Protein AF-A0A973D7B1-F1 (afdb_monomer)

Solvent-accessible surface area (backbone atoms only — not comparable to full-atom values): 7923 Å² total; per-residue (Å²): 134,84,83,62,86,58,56,61,52,47,54,48,10,70,42,19,78,64,36,43,51,48,22,52,55,27,34,47,49,22,40,51,53,47,47,53,38,52,75,70,66,51,75,75,48,78,80,23,50,89,34,43,82,33,27,46,59,14,19,54,29,22,45,52,17,33,55,16,41,64,54,51,54,70,81,89,68,83,47,73,64,57,54,52,27,52,53,27,34,48,48,27,18,53,35,29,42,52,25,34,51,46,32,54,35,36,45,71,70,45,96,67,65,95,56,50,44,58,54,36,40,62,54,25,40,58,40,41,51,51,23,51,52,47,50,46,23,76,75,71,38,81,58,55,68,59,64,54,56,79,76,112

Mean predicted aligned error: 4.73 Å

Foldseek 3Di:
DDDDPLPVLQVLLVCLVVLLVLLLVLLLVLLVQVVVCVVVVHFADQQFHPSLVSLVVSLVSLVSNLSSNVSNDDPVDDDPLSVLLSVLSVVLNVLSVVLNVQRVCSNVVHDDPRCPNSVSSVVNNVSSVVSVVSVCCVVPNPCPVVVVVVVD

Radius of gyration: 17.88 Å; Cα contacts (8 Å, |Δi|>4): 168; chains: 1; bounding box: 49×42×53 Å

Structure (mmCIF, N/CA/C/O backbone):
data_AF-A0A973D7B1-F1
#
_entry.id   AF-A0A973D7B1-F1
#
loop_
_atom_site.group_PDB
_atom_site.id
_atom_site.type_symbol
_atom_site.label_atom_id
_atom_site.label_alt_id
_atom_site.label_comp_id
_atom_site.label_asym_id
_atom_site.label_entity_id
_atom_site.label_seq_id
_atom_site.pdbx_PDB_ins_code
_atom_site.Cartn_x
_atom_site.Cartn_y
_atom_site.Cartn_z
_atom_site.occupancy
_atom_site.B_iso_or_equiv
_atom_site.auth_seq_id
_atom_site.auth_comp_id
_atom_site.auth_asym_id
_atom_site.auth_atom_id
_atom_site.pdbx_PDB_model_num
ATOM 1 N N . MET A 1 1 ? 10.462 24.409 -29.679 1.00 56.06 1 MET A N 1
ATOM 2 C CA . MET A 1 1 ? 10.297 23.376 -28.637 1.00 56.06 1 MET A CA 1
ATOM 3 C C . MET A 1 1 ? 9.170 22.468 -29.085 1.00 56.06 1 MET A C 1
ATOM 5 O O . MET A 1 1 ? 8.029 22.911 -29.095 1.00 56.06 1 MET A O 1
ATOM 9 N N . SER A 1 2 ? 9.486 21.268 -29.566 1.00 73.44 2 SER A N 1
ATOM 10 C CA . SER A 1 2 ? 8.479 20.232 -29.807 1.00 73.44 2 SER A CA 1
ATOM 11 C C . SER A 1 2 ? 8.011 19.712 -28.450 1.00 73.44 2 SER A C 1
ATOM 13 O O . SER A 1 2 ? 8.835 19.303 -27.636 1.00 73.44 2 SER A O 1
ATOM 15 N N . PHE A 1 3 ? 6.710 19.792 -28.178 1.00 78.56 3 PHE A N 1
ATOM 16 C CA . PHE A 1 3 ? 6.121 19.158 -27.003 1.00 78.56 3 PHE A CA 1
ATOM 17 C C . PHE A 1 3 ? 6.135 17.649 -27.249 1.00 78.56 3 PHE A C 1
ATOM 19 O O . PHE A 1 3 ? 5.505 17.185 -28.197 1.00 78.56 3 PHE A O 1
ATOM 26 N N . ASP A 1 4 ? 6.879 16.905 -26.437 1.00 81.56 4 ASP A N 1
ATOM 27 C CA . ASP A 1 4 ? 6.791 15.450 -26.421 1.00 81.56 4 ASP A CA 1
ATOM 28 C C . ASP A 1 4 ? 5.613 15.049 -25.512 1.00 81.56 4 ASP A C 1
ATOM 30 O O . ASP A 1 4 ? 5.676 15.289 -24.300 1.00 81.56 4 ASP A O 1
ATOM 34 N N . PRO A 1 5 ? 4.523 14.478 -26.058 1.00 81.19 5 PRO A N 1
ATOM 35 C CA . PRO A 1 5 ? 3.367 14.072 -25.263 1.00 81.19 5 PRO A CA 1
ATOM 36 C C . PRO A 1 5 ? 3.686 12.955 -24.253 1.00 81.19 5 PRO A C 1
ATOM 38 O O . PRO A 1 5 ? 2.915 12.764 -23.311 1.00 81.19 5 PRO A O 1
ATOM 41 N N . TYR A 1 6 ? 4.815 12.252 -24.397 1.00 84.62 6 TYR A N 1
ATOM 42 C CA . TYR A 1 6 ? 5.223 11.159 -23.509 1.00 84.62 6 TYR A CA 1
ATOM 43 C C . TYR A 1 6 ? 6.112 11.606 -22.342 1.00 84.62 6 TYR A C 1
ATOM 45 O O . TYR A 1 6 ? 6.312 10.841 -21.397 1.00 84.62 6 TYR A O 1
ATOM 53 N N . ALA A 1 7 ? 6.576 12.860 -22.339 1.00 88.12 7 ALA A N 1
ATOM 54 C CA . ALA A 1 7 ? 7.476 13.369 -21.305 1.00 88.12 7 ALA A CA 1
ATOM 55 C C . ALA A 1 7 ? 6.854 13.354 -19.895 1.00 88.12 7 ALA A C 1
ATOM 57 O O . ALA A 1 7 ? 7.539 13.070 -18.913 1.00 88.12 7 ALA A O 1
ATOM 58 N N . ILE A 1 8 ? 5.553 13.650 -19.776 1.00 89.88 8 ILE A N 1
ATOM 59 C CA . ILE A 1 8 ? 4.860 13.661 -18.477 1.00 89.88 8 ILE A CA 1
ATOM 60 C C . ILE A 1 8 ? 4.649 12.228 -17.945 1.00 89.88 8 ILE A C 1
ATOM 62 O O . ILE A 1 8 ? 5.022 11.980 -16.797 1.00 89.88 8 ILE A O 1
ATOM 66 N N . PRO A 1 9 ? 4.096 11.275 -18.725 1.00 90.50 9 PRO A N 1
ATOM 67 C CA . PRO A 1 9 ? 4.007 9.874 -18.309 1.00 90.50 9 PRO A CA 1
ATOM 68 C C . PRO A 1 9 ? 5.346 9.252 -17.897 1.00 90.50 9 PRO A C 1
ATOM 70 O O . PRO A 1 9 ? 5.402 8.619 -16.844 1.00 90.50 9 PRO A O 1
ATOM 73 N N . ASP A 1 10 ? 6.418 9.475 -18.669 1.00 91.06 10 ASP A N 1
ATOM 74 C CA . ASP A 1 10 ? 7.762 8.969 -18.346 1.00 91.06 10 ASP A CA 1
ATOM 75 C C . ASP A 1 10 ? 8.267 9.539 -17.015 1.00 91.06 10 ASP A C 1
ATOM 77 O O . ASP A 1 10 ? 8.709 8.797 -16.134 1.00 91.06 10 ASP A O 1
ATOM 81 N N . LEU A 1 11 ? 8.116 10.853 -16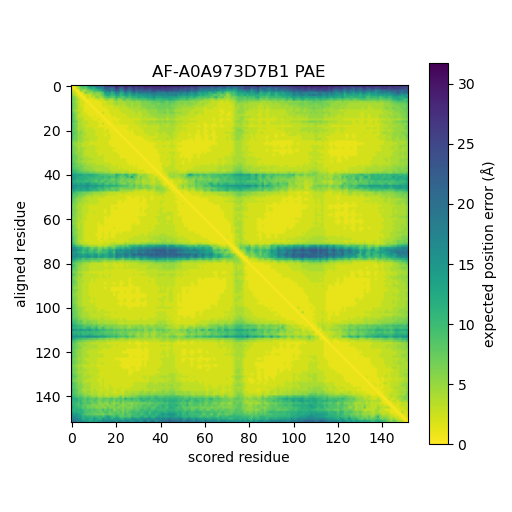.812 1.00 91.75 11 LEU A N 1
ATOM 82 C CA . LEU A 1 11 ? 8.482 11.498 -15.554 1.00 91.75 11 LEU A CA 1
ATOM 83 C C . LEU A 1 11 ? 7.736 10.878 -14.364 1.00 91.75 11 LEU A C 1
ATOM 85 O O . LEU A 1 11 ? 8.363 10.562 -13.354 1.00 91.75 11 LEU A O 1
ATOM 89 N N . ILE A 1 12 ? 6.419 10.672 -14.478 1.00 93.00 12 ILE A N 1
ATOM 90 C CA . ILE A 1 12 ? 5.606 10.041 -13.425 1.00 93.00 12 ILE A CA 1
ATOM 91 C C . ILE A 1 12 ? 6.057 8.597 -13.180 1.00 93.00 12 ILE A C 1
ATOM 93 O O . ILE A 1 12 ? 6.171 8.184 -12.024 1.00 93.00 12 ILE A O 1
ATOM 97 N N . GLY A 1 13 ? 6.348 7.841 -14.241 1.00 93.06 13 GLY A N 1
ATOM 98 C CA . GLY A 1 13 ? 6.866 6.478 -14.137 1.00 93.06 13 GLY A CA 1
ATOM 99 C C . GLY A 1 13 ? 8.167 6.417 -13.336 1.00 93.06 13 GLY A C 1
ATOM 100 O O . GLY A 1 13 ? 8.300 5.618 -12.40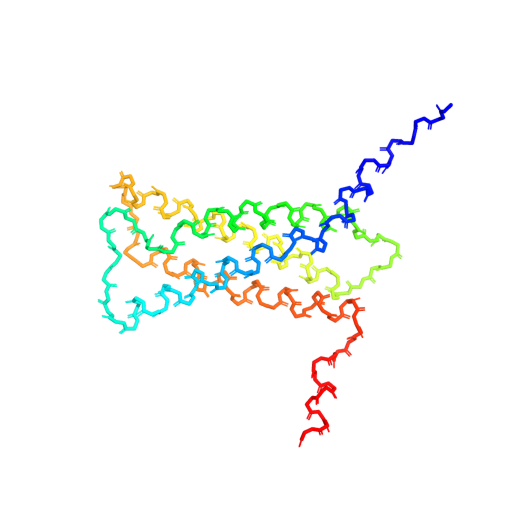9 1.00 93.06 13 GLY A O 1
ATOM 101 N N . ARG A 1 14 ? 9.101 7.339 -13.592 1.00 94.25 14 ARG A N 1
ATOM 102 C CA . ARG A 1 14 ? 10.386 7.425 -12.870 1.00 94.25 14 ARG A CA 1
ATOM 103 C C . ARG A 1 14 ? 10.251 7.715 -11.374 1.00 94.25 14 ARG A C 1
ATOM 105 O O . ARG A 1 14 ? 11.186 7.430 -10.628 1.00 94.25 14 ARG A O 1
ATOM 112 N N . PHE A 1 15 ? 9.112 8.232 -10.910 1.00 95.12 15 PHE A N 1
ATOM 113 C CA . PHE A 1 15 ? 8.830 8.387 -9.478 1.00 95.12 15 PHE A CA 1
ATOM 114 C C . PHE A 1 15 ? 8.397 7.088 -8.791 1.00 95.12 15 PHE A C 1
ATOM 116 O O . PHE A 1 15 ? 8.322 7.067 -7.562 1.00 95.12 15 PHE A O 1
ATOM 123 N N . HIS A 1 16 ? 8.148 6.001 -9.527 1.00 95.88 16 HIS A N 1
ATOM 124 C CA . HIS A 1 16 ? 7.717 4.730 -8.945 1.00 95.88 16 HIS A CA 1
ATOM 125 C C . HIS A 1 16 ? 8.609 4.250 -7.782 1.00 95.88 16 HIS A C 1
ATOM 127 O O . HIS A 1 16 ? 8.059 3.979 -6.710 1.00 95.88 16 HIS A O 1
ATOM 133 N N . PRO A 1 17 ? 9.960 4.243 -7.891 1.00 94.25 17 PRO A N 1
ATOM 134 C CA . PRO A 1 17 ? 10.826 3.872 -6.777 1.00 94.25 17 PRO A CA 1
ATOM 135 C C . PRO A 1 17 ? 10.644 4.761 -5.553 1.00 94.25 17 PRO A C 1
ATOM 137 O O . PRO A 1 17 ? 10.751 4.277 -4.442 1.00 94.25 17 PRO A O 1
ATOM 140 N N . PHE A 1 18 ? 10.342 6.047 -5.711 1.00 96.19 18 PHE A N 1
ATOM 141 C CA . PHE A 1 18 ? 10.061 6.918 -4.571 1.00 96.19 18 PHE A CA 1
ATOM 142 C C . PHE A 1 18 ? 8.698 6.590 -3.941 1.00 96.19 18 PHE A C 1
ATOM 144 O O . PHE A 1 18 ? 8.594 6.405 -2.728 1.00 96.19 18 PHE A O 1
ATOM 151 N N . LEU A 1 19 ? 7.662 6.460 -4.772 1.00 96.94 19 LEU A N 1
ATOM 152 C CA . LEU A 1 19 ? 6.284 6.251 -4.328 1.00 96.94 19 LEU A CA 1
ATOM 153 C C . LEU A 1 19 ? 6.077 4.899 -3.639 1.00 96.94 19 LEU A C 1
ATOM 155 O O . LEU A 1 19 ? 5.285 4.831 -2.701 1.00 96.94 19 LEU A O 1
ATOM 159 N N . LEU A 1 20 ? 6.796 3.848 -4.052 1.00 95.88 20 LEU A N 1
ATOM 160 C CA . LEU A 1 20 ? 6.647 2.500 -3.491 1.00 95.88 20 LEU A CA 1
ATOM 161 C C . LEU A 1 20 ? 7.151 2.355 -2.046 1.00 95.88 20 LEU A C 1
ATOM 163 O O . LEU A 1 20 ? 6.705 1.449 -1.347 1.00 95.88 20 LEU A O 1
ATOM 167 N N . HIS A 1 21 ? 8.019 3.245 -1.548 1.00 96.00 21 HIS A N 1
ATOM 168 C CA . HIS A 1 21 ? 8.525 3.137 -0.168 1.00 96.00 21 HIS A CA 1
ATOM 169 C C . HIS A 1 21 ? 7.435 3.417 0.870 1.00 96.00 21 HIS A C 1
ATOM 171 O O . HIS A 1 21 ? 7.397 2.784 1.927 1.00 96.00 21 HIS A O 1
ATOM 177 N N . PHE A 1 22 ? 6.527 4.342 0.562 1.00 96.75 22 PHE A N 1
ATOM 178 C CA . PHE A 1 22 ? 5.432 4.723 1.449 1.00 96.75 22 PHE A CA 1
ATOM 179 C C . PHE A 1 22 ? 4.457 3.575 1.748 1.00 96.75 22 PHE A C 1
ATOM 181 O O . PHE A 1 22 ? 4.263 3.292 2.931 1.00 96.75 22 PHE A O 1
ATOM 188 N N . PRO A 1 23 ? 3.851 2.877 0.762 1.00 96.81 23 PRO A N 1
ATOM 189 C CA . PRO A 1 23 ? 2.945 1.775 1.050 1.00 96.81 23 PRO A CA 1
ATOM 190 C C . PRO A 1 23 ? 3.676 0.631 1.749 1.00 96.81 23 PRO A C 1
ATOM 192 O O . PRO A 1 23 ? 3.104 0.045 2.663 1.00 96.81 23 PRO A O 1
ATOM 195 N N . ILE A 1 24 ? 4.941 0.364 1.394 1.00 96.38 24 ILE A N 1
ATOM 196 C CA . ILE A 1 24 ? 5.741 -0.671 2.056 1.00 96.38 24 ILE A CA 1
ATOM 197 C C . ILE A 1 24 ? 5.893 -0.353 3.544 1.00 96.38 24 ILE A C 1
ATOM 199 O O . ILE A 1 24 ? 5.466 -1.138 4.386 1.00 96.38 24 ILE A O 1
ATOM 203 N N . GLY A 1 25 ? 6.441 0.817 3.881 1.00 97.56 25 GLY A N 1
ATOM 204 C CA . GLY A 1 25 ? 6.666 1.196 5.275 1.00 97.56 25 GLY A CA 1
ATOM 205 C C . GLY A 1 25 ? 5.369 1.308 6.079 1.00 97.56 25 GLY A C 1
ATOM 206 O O . GLY A 1 25 ? 5.264 0.748 7.169 1.00 97.56 25 GLY A O 1
ATOM 207 N N . LEU A 1 26 ? 4.360 1.996 5.536 1.00 98.44 26 LEU A N 1
ATOM 208 C CA . LEU A 1 26 ? 3.119 2.286 6.257 1.00 98.44 26 LEU A CA 1
ATOM 209 C C . LEU A 1 26 ? 2.259 1.041 6.483 1.00 98.44 26 LEU A C 1
ATOM 211 O O . LEU A 1 26 ? 1.757 0.858 7.590 1.00 98.44 26 LEU A O 1
ATOM 215 N N . LEU A 1 27 ? 2.083 0.185 5.470 1.00 98.56 27 LEU A N 1
ATOM 216 C CA . LEU A 1 27 ? 1.220 -0.994 5.598 1.00 98.56 27 LEU A CA 1
ATOM 217 C C . LEU A 1 27 ? 1.898 -2.113 6.399 1.00 98.56 27 LEU A C 1
ATOM 219 O O . LEU A 1 27 ? 1.217 -2.776 7.182 1.00 98.56 27 LEU A O 1
ATOM 223 N N . LEU A 1 28 ? 3.225 -2.287 6.284 1.00 98.31 28 LEU A N 1
ATOM 224 C CA . LEU A 1 28 ? 3.963 -3.200 7.169 1.00 98.31 28 LEU A CA 1
ATOM 225 C C . LEU A 1 28 ? 3.870 -2.747 8.624 1.00 98.31 28 LEU A C 1
ATOM 227 O O . LEU A 1 28 ? 3.547 -3.550 9.500 1.00 98.31 28 LEU A O 1
ATOM 231 N N . TRP A 1 29 ? 4.098 -1.459 8.885 1.00 98.38 29 TRP A N 1
ATOM 232 C CA . TRP A 1 29 ? 4.027 -0.931 10.243 1.00 98.38 29 TRP A CA 1
ATOM 233 C C . TRP A 1 29 ? 2.605 -0.994 10.815 1.00 98.38 29 TRP A C 1
ATOM 235 O O . TRP A 1 29 ? 2.422 -1.414 11.957 1.00 98.38 29 TRP A O 1
ATOM 245 N N . ALA A 1 30 ? 1.587 -0.696 10.001 1.00 98.19 30 ALA A N 1
ATOM 246 C CA . ALA A 1 30 ? 0.187 -0.909 10.358 1.00 98.19 30 ALA A CA 1
ATOM 247 C C . ALA A 1 30 ? -0.084 -2.369 10.757 1.00 98.19 30 ALA A C 1
ATOM 249 O O . ALA A 1 30 ? -0.726 -2.618 11.779 1.00 98.19 30 ALA A O 1
ATOM 250 N N . GLY A 1 31 ? 0.434 -3.326 9.980 1.00 97.88 31 GLY A N 1
ATOM 251 C CA . GLY A 1 31 ? 0.332 -4.753 10.274 1.00 97.88 31 GLY A CA 1
ATOM 252 C C . GLY A 1 31 ? 0.983 -5.139 11.602 1.00 97.88 31 GLY A C 1
ATOM 253 O O . GLY A 1 31 ? 0.376 -5.874 12.377 1.00 97.88 31 GLY A O 1
ATOM 254 N N . ILE A 1 32 ? 2.171 -4.607 11.906 1.00 98.12 32 ILE A N 1
ATOM 255 C CA . ILE A 1 32 ? 2.869 -4.851 13.181 1.00 98.12 32 ILE A CA 1
ATOM 256 C C . ILE A 1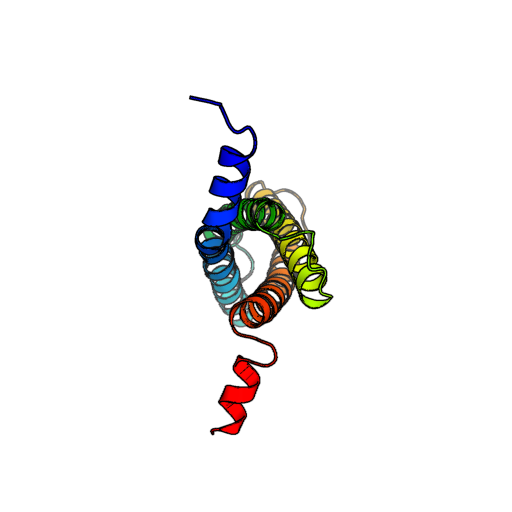 32 ? 2.065 -4.299 14.361 1.00 98.12 32 ILE A C 1
ATOM 258 O O . ILE A 1 32 ? 1.840 -5.016 15.336 1.00 98.12 32 ILE A O 1
ATOM 262 N N . VAL A 1 33 ? 1.597 -3.050 14.273 1.00 96.94 33 VAL A N 1
ATOM 263 C CA . VAL A 1 33 ? 0.770 -2.425 15.320 1.00 96.94 33 VAL A CA 1
ATOM 264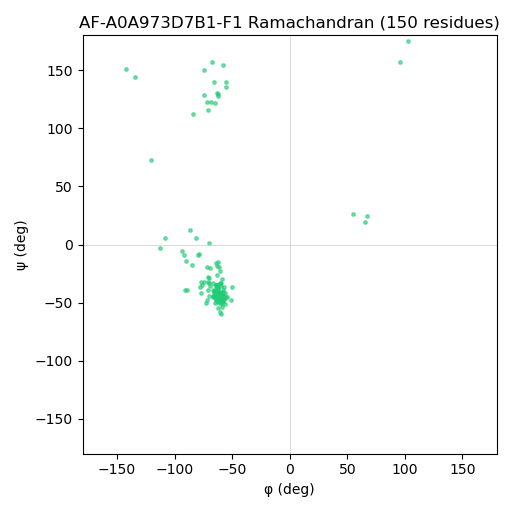 C C . VAL A 1 33 ? -0.483 -3.260 15.579 1.00 96.94 33 VAL A C 1
ATOM 266 O O . VAL A 1 33 ? -0.795 -3.581 16.725 1.00 96.94 33 VAL A O 1
ATOM 269 N N . GLU A 1 34 ? -1.177 -3.673 14.520 1.00 95.50 34 GLU A N 1
ATOM 270 C CA . GLU A 1 34 ? -2.403 -4.456 14.655 1.00 95.50 34 GLU A CA 1
ATOM 271 C C . GLU A 1 34 ? -2.141 -5.883 15.165 1.00 95.50 34 GLU A C 1
ATOM 273 O O . GLU A 1 34 ? -2.951 -6.432 15.915 1.00 95.50 34 GLU A O 1
ATOM 278 N N . LEU A 1 35 ? -0.997 -6.479 14.812 1.00 96.25 35 LEU A N 1
ATOM 279 C CA . LEU A 1 35 ? -0.555 -7.769 15.340 1.00 96.25 35 LEU A CA 1
ATOM 280 C C . LEU A 1 35 ? -0.295 -7.694 16.848 1.00 96.25 35 LEU A C 1
ATOM 282 O O . LEU A 1 35 ? -0.745 -8.573 17.583 1.00 96.25 35 LEU A O 1
ATOM 286 N N . ILE A 1 36 ? 0.368 -6.636 17.323 1.00 96.31 36 ILE A N 1
ATOM 287 C CA . ILE A 1 36 ? 0.592 -6.405 18.758 1.00 96.31 36 ILE A CA 1
ATOM 288 C C . ILE A 1 36 ? -0.751 -6.304 19.491 1.00 96.31 36 ILE A C 1
ATOM 290 O O . ILE A 1 36 ? -0.957 -6.985 20.497 1.00 96.31 36 ILE A O 1
ATOM 294 N N . GLU A 1 37 ? -1.695 -5.519 18.970 1.00 93.31 37 GLU A N 1
ATOM 295 C CA . GLU A 1 37 ? -3.030 -5.382 19.565 1.00 93.31 37 GLU A CA 1
ATOM 296 C C . GLU A 1 37 ? -3.815 -6.708 19.553 1.00 93.31 37 GLU A C 1
ATOM 298 O O . GLU A 1 37 ? -4.493 -7.048 20.530 1.00 93.31 37 GLU A O 1
ATOM 303 N N . ALA A 1 38 ? -3.673 -7.514 18.496 1.00 91.44 38 ALA A N 1
ATOM 304 C CA . ALA A 1 38 ? -4.268 -8.846 18.417 1.00 91.44 38 ALA A CA 1
ATOM 305 C C . ALA A 1 38 ? -3.673 -9.824 19.449 1.00 91.44 38 ALA A C 1
ATOM 307 O O . ALA A 1 38 ? -4.432 -10.519 20.130 1.00 91.44 38 ALA A O 1
ATOM 308 N N . ILE A 1 39 ? -2.345 -9.842 19.620 1.00 94.62 39 ILE A N 1
ATOM 309 C CA . ILE A 1 39 ? -1.648 -10.675 20.620 1.00 94.62 39 ILE A CA 1
ATOM 310 C C . ILE A 1 39 ? -2.056 -10.272 22.040 1.00 94.62 39 ILE A C 1
ATOM 312 O O . ILE A 1 39 ? -2.334 -11.132 22.878 1.00 94.62 39 ILE A O 1
ATOM 316 N N . ARG A 1 40 ? -2.182 -8.965 22.299 1.00 93.44 40 ARG A N 1
ATOM 317 C CA . ARG A 1 40 ? -2.664 -8.423 23.582 1.00 93.44 40 ARG A CA 1
ATOM 318 C C . ARG A 1 40 ? -4.159 -8.665 23.821 1.00 93.44 40 ARG A C 1
ATOM 320 O O . ARG A 1 40 ? -4.677 -8.242 24.852 1.00 93.44 40 ARG A O 1
ATOM 327 N N . ARG A 1 41 ? -4.850 -9.336 22.888 1.00 87.88 41 ARG A N 1
ATOM 328 C CA . ARG A 1 41 ? -6.298 -9.604 22.900 1.00 87.88 41 ARG A CA 1
ATOM 329 C C . ARG A 1 41 ? -7.137 -8.333 23.048 1.00 87.88 41 ARG A C 1
ATOM 331 O O . ARG A 1 41 ? -8.272 -8.394 23.520 1.00 87.88 41 ARG A O 1
ATOM 338 N N . GLN A 1 42 ? -6.596 -7.196 22.616 1.00 84.38 42 GLN A N 1
ATOM 339 C CA . GLN A 1 42 ? -7.318 -5.934 22.634 1.00 84.38 42 GLN A CA 1
ATOM 340 C C . GLN A 1 42 ? -8.352 -5.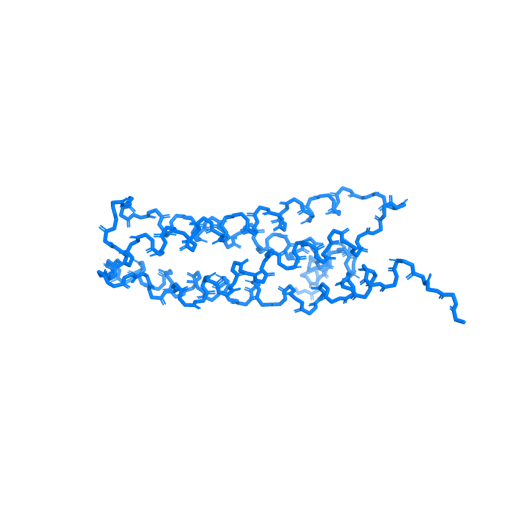948 21.502 1.00 84.38 42 GLN A C 1
ATOM 342 O O . GLN A 1 42 ? -8.017 -6.298 20.359 1.00 84.38 42 GLN A O 1
ATOM 347 N N . PRO A 1 43 ? -9.630 -5.641 21.784 1.00 83.56 43 PRO A N 1
ATOM 348 C CA . PRO A 1 43 ? -10.609 -5.430 20.731 1.00 83.56 43 PRO A CA 1
ATOM 349 C C . PRO A 1 43 ? -10.270 -4.151 19.958 1.00 83.56 43 PRO A C 1
ATOM 351 O O . PRO A 1 43 ? -9.619 -3.252 20.483 1.00 83.56 43 PRO A O 1
ATOM 354 N N . ILE A 1 44 ? -10.745 -4.050 18.716 1.00 84.44 44 ILE A N 1
ATOM 355 C CA . ILE A 1 44 ? -10.663 -2.788 17.978 1.00 84.44 44 ILE A CA 1
ATOM 356 C C . ILE A 1 44 ? -11.482 -1.728 18.740 1.00 84.44 44 ILE A C 1
ATOM 358 O O . ILE A 1 44 ? -12.648 -1.997 19.054 1.00 84.44 44 ILE A O 1
ATOM 362 N N . PRO A 1 45 ? -10.904 -0.552 19.046 1.00 82.19 45 PRO A N 1
ATOM 363 C CA . PRO A 1 45 ? -11.612 0.529 19.723 1.00 82.19 45 PRO A CA 1
ATOM 364 C C . PRO A 1 45 ? -12.868 1.002 18.978 1.00 82.19 45 PRO A C 1
ATOM 366 O O . PRO A 1 45 ? -12.960 0.922 17.752 1.00 82.19 45 PRO A O 1
ATOM 369 N N . ALA A 1 46 ? -13.830 1.569 19.713 1.00 78.94 46 ALA A N 1
ATOM 370 C CA . ALA A 1 46 ? -15.069 2.101 19.130 1.00 78.94 46 ALA A CA 1
ATOM 371 C C . ALA A 1 46 ? -14.825 3.277 18.164 1.00 78.94 46 ALA A C 1
ATOM 373 O O . ALA A 1 46 ? -15.603 3.493 17.240 1.00 78.94 46 ALA A O 1
ATOM 374 N N . ASN A 1 47 ? -13.726 4.012 18.350 1.00 83.62 47 ASN A N 1
ATOM 375 C CA . ASN A 1 47 ? -13.273 5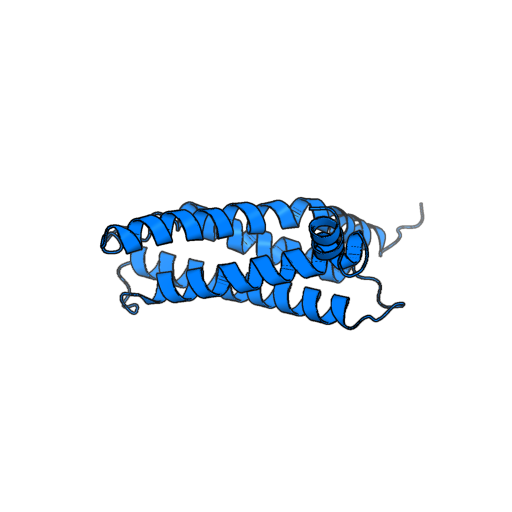.078 17.457 1.00 83.62 47 ASN A CA 1
ATOM 376 C C . ASN A 1 47 ? -12.398 4.571 16.292 1.00 83.62 47 ASN A C 1
ATOM 378 O O . ASN A 1 47 ? -11.792 5.389 15.606 1.00 83.62 47 ASN A O 1
ATOM 382 N N . GLY A 1 48 ? -12.351 3.256 16.052 1.00 88.12 48 GLY A N 1
ATOM 383 C CA . GLY A 1 48 ? -11.672 2.621 14.923 1.00 88.12 48 GLY A CA 1
ATOM 384 C C . GLY A 1 48 ? -10.321 1.971 15.262 1.00 88.12 48 GLY A C 1
ATOM 385 O O . GLY A 1 48 ? -9.838 2.062 16.390 1.00 88.12 48 GLY A O 1
ATOM 386 N N . PRO A 1 49 ? -9.701 1.279 14.288 1.00 92.94 49 PRO A N 1
ATOM 387 C CA . PRO A 1 49 ? -8.410 0.615 14.470 1.00 92.94 49 PRO A CA 1
ATOM 388 C C . PRO A 1 49 ? -7.266 1.601 14.716 1.00 92.94 49 PRO A C 1
ATOM 390 O O . PRO A 1 49 ? -7.150 2.613 14.026 1.00 92.94 49 PRO A O 1
ATOM 393 N N . VAL A 1 50 ? -6.361 1.256 15.635 1.00 94.12 50 VAL A N 1
ATOM 394 C CA . VAL A 1 50 ? -5.181 2.074 15.981 1.00 94.12 50 VAL A CA 1
ATOM 395 C C . VAL A 1 50 ? -4.259 2.279 14.775 1.00 94.12 50 VAL A C 1
ATOM 397 O O . VAL A 1 50 ? -3.656 3.336 14.616 1.00 94.12 50 VAL A O 1
ATOM 400 N N . SER A 1 51 ? -4.182 1.281 13.895 1.00 96.94 51 SER A N 1
ATOM 401 C CA . SER A 1 51 ? -3.359 1.290 12.683 1.00 96.94 51 SER A CA 1
ATOM 402 C C . SER A 1 51 ? -3.975 2.073 11.508 1.00 96.94 51 SER A C 1
ATOM 404 O O . SER A 1 51 ? -3.296 2.324 10.510 1.00 96.94 51 SER A O 1
ATOM 406 N N . LEU A 1 52 ? -5.237 2.516 11.608 1.00 97.19 52 LEU A N 1
ATOM 407 C CA . LEU A 1 52 ? -5.956 3.176 10.510 1.00 97.19 52 LEU A CA 1
ATOM 408 C C . LEU A 1 52 ? -5.267 4.451 9.969 1.00 97.19 52 LEU A C 1
ATOM 410 O O . LEU A 1 52 ? -5.234 4.613 8.744 1.00 97.19 52 LEU A O 1
ATOM 414 N N . PRO A 1 53 ? -4.665 5.331 10.801 1.00 97.75 53 PRO A N 1
ATOM 415 C CA . PRO A 1 53 ? -3.931 6.504 10.315 1.00 97.75 53 PRO A CA 1
ATOM 416 C C . PRO A 1 53 ? -2.725 6.174 9.424 1.00 97.75 53 PRO A C 1
ATOM 418 O O . PRO A 1 53 ? -2.272 7.041 8.685 1.00 97.75 53 PRO A O 1
ATOM 421 N N . MET A 1 54 ? -2.211 4.940 9.471 1.00 98.44 54 MET A N 1
ATOM 422 C CA . MET A 1 54 ? -1.142 4.454 8.590 1.00 98.44 54 MET A CA 1
ATOM 423 C C . MET A 1 54 ? -1.719 3.804 7.329 1.00 98.44 54 MET A C 1
ATOM 425 O O . MET A 1 54 ? -1.207 4.014 6.230 1.00 98.44 54 MET A O 1
ATOM 429 N N . VAL A 1 55 ? -2.819 3.056 7.469 1.00 98.50 55 VAL A N 1
ATOM 430 C CA . VAL A 1 55 ? -3.464 2.354 6.349 1.00 98.50 55 VAL A CA 1
ATOM 431 C C . VAL A 1 55 ? -4.019 3.321 5.306 1.00 98.50 55 VAL A C 1
ATOM 433 O O . VAL A 1 55 ? -3.869 3.059 4.118 1.00 98.50 55 VAL A O 1
ATOM 436 N N . ILE A 1 56 ? -4.617 4.448 5.710 1.00 98.50 56 ILE A N 1
ATOM 437 C CA . ILE A 1 56 ? -5.180 5.431 4.765 1.00 98.50 56 ILE A CA 1
ATOM 438 C C . ILE A 1 56 ? -4.107 5.994 3.812 1.00 98.50 56 ILE A C 1
ATOM 440 O O . ILE A 1 56 ? -4.245 5.808 2.601 1.00 98.50 56 ILE A O 1
ATOM 444 N N . PRO A 1 57 ? -3.028 6.647 4.293 1.00 98.50 57 PRO A N 1
ATOM 445 C CA . PRO A 1 57 ? -1.967 7.108 3.405 1.00 98.50 57 PRO A CA 1
ATOM 446 C C . PRO A 1 57 ? -1.261 5.938 2.706 1.00 98.50 57 PRO A C 1
ATOM 448 O O . PRO A 1 57 ? -0.934 6.062 1.529 1.00 98.50 57 PRO A O 1
ATOM 451 N N . GLY A 1 58 ? -1.100 4.785 3.367 1.00 98.50 58 GLY A N 1
ATOM 452 C CA . GLY A 1 58 ? -0.545 3.580 2.746 1.00 98.50 58 GLY A CA 1
ATOM 453 C C . GLY A 1 58 ? -1.333 3.132 1.510 1.00 98.50 58 GLY A C 1
ATOM 454 O O . GLY A 1 58 ? -0.738 2.871 0.469 1.00 98.50 58 GLY A O 1
ATOM 455 N N . ALA A 1 59 ? -2.666 3.125 1.579 1.00 98.69 59 ALA A N 1
ATOM 456 C CA . ALA A 1 59 ? -3.537 2.809 0.448 1.00 98.69 59 ALA A CA 1
ATOM 457 C C . ALA A 1 59 ? -3.432 3.855 -0.673 1.00 98.69 59 ALA A C 1
ATOM 459 O O . ALA A 1 59 ? -3.315 3.489 -1.843 1.00 98.69 59 ALA A O 1
ATOM 460 N N . CYS A 1 60 ? -3.411 5.149 -0.331 1.00 98.50 60 CYS A N 1
ATOM 461 C CA . CYS A 1 60 ? -3.236 6.220 -1.315 1.00 98.50 60 CYS A CA 1
ATOM 462 C C . CYS A 1 60 ? -1.920 6.065 -2.088 1.00 98.50 60 CYS A C 1
ATOM 464 O O . CYS A 1 60 ? -1.921 6.072 -3.319 1.00 98.50 60 CYS A O 1
ATOM 466 N N . PHE A 1 61 ? -0.801 5.872 -1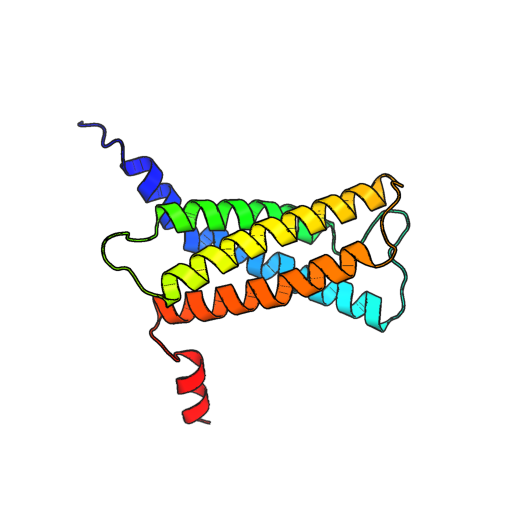.385 1.00 98.44 61 PHE A N 1
ATOM 467 C CA . PHE A 1 61 ? 0.485 5.688 -2.048 1.00 98.44 61 PHE A CA 1
ATOM 468 C C . PHE A 1 61 ? 0.604 4.334 -2.757 1.00 98.44 61 PHE A C 1
ATOM 470 O O . PHE A 1 61 ? 1.297 4.269 -3.764 1.00 98.44 61 PHE A O 1
ATOM 477 N N . ALA A 1 62 ? -0.092 3.279 -2.318 1.00 98.44 62 ALA A N 1
ATOM 478 C CA . ALA A 1 62 ? -0.145 2.014 -3.056 1.00 98.44 62 ALA A CA 1
ATOM 479 C C . ALA A 1 62 ? -0.791 2.196 -4.439 1.00 98.44 62 ALA A C 1
ATOM 481 O O . ALA A 1 62 ? -0.283 1.668 -5.426 1.00 98.44 62 ALA A O 1
ATOM 482 N N . ILE A 1 63 ? -1.858 2.998 -4.532 1.00 98.50 63 ILE A N 1
ATOM 483 C CA . ILE A 1 63 ? -2.483 3.354 -5.816 1.00 98.50 63 ILE A CA 1
ATOM 484 C C . ILE A 1 63 ? -1.504 4.158 -6.681 1.00 98.50 63 ILE A C 1
ATOM 486 O O . ILE A 1 63 ? -1.319 3.841 -7.853 1.00 98.50 63 ILE A O 1
ATOM 490 N N . LEU A 1 64 ? -0.839 5.170 -6.110 1.00 98.12 64 LEU A N 1
ATOM 491 C CA . LEU A 1 64 ? 0.149 5.977 -6.839 1.00 98.12 64 LEU A CA 1
ATOM 492 C C . LEU A 1 64 ? 1.344 5.137 -7.321 1.00 98.12 64 LEU A C 1
ATOM 494 O O . LEU A 1 64 ? 1.799 5.301 -8.455 1.00 98.12 64 LEU A O 1
ATOM 498 N N . ALA A 1 65 ? 1.834 4.221 -6.487 1.00 97.81 65 ALA A N 1
ATOM 499 C CA . ALA A 1 65 ? 2.910 3.299 -6.820 1.00 97.81 65 ALA A CA 1
ATOM 500 C C . ALA A 1 65 ? 2.483 2.331 -7.930 1.00 97.81 65 ALA A C 1
ATOM 502 O O . ALA A 1 65 ? 3.215 2.183 -8.902 1.00 97.81 65 ALA A O 1
ATOM 503 N N . ALA A 1 66 ? 1.288 1.738 -7.851 1.00 97.19 66 ALA A N 1
ATOM 504 C CA . ALA A 1 66 ? 0.776 0.873 -8.912 1.00 97.19 66 ALA A CA 1
ATOM 505 C C . ALA A 1 66 ? 0.675 1.637 -10.243 1.00 97.19 66 ALA A C 1
ATOM 507 O O . ALA A 1 66 ? 1.247 1.204 -11.239 1.00 97.19 66 ALA A O 1
ATOM 508 N N . THR A 1 67 ? 0.037 2.811 -10.251 1.00 96.56 67 THR A N 1
ATOM 509 C CA . THR A 1 67 ? -0.122 3.632 -11.463 1.00 96.56 67 THR A CA 1
ATOM 510 C C . THR A 1 67 ? 1.223 4.039 -12.066 1.00 96.56 67 THR A C 1
ATOM 512 O O . THR A 1 67 ? 1.442 3.838 -13.257 1.00 96.56 67 THR A O 1
ATOM 515 N N . SER A 1 68 ? 2.149 4.568 -11.259 1.00 96.50 68 SER A N 1
ATOM 516 C CA . SER A 1 68 ? 3.495 4.920 -11.742 1.00 96.50 68 SER A CA 1
ATOM 517 C C . SER A 1 68 ? 4.283 3.697 -12.221 1.00 96.50 68 SER A C 1
ATOM 519 O O . SER A 1 68 ? 4.995 3.792 -13.213 1.00 96.50 68 SER A O 1
ATOM 521 N N . GLY A 1 69 ? 4.112 2.531 -11.593 1.00 94.69 69 GLY A N 1
ATOM 522 C CA . GLY A 1 69 ? 4.760 1.287 -12.014 1.00 94.69 69 GLY A CA 1
ATOM 523 C C . GLY A 1 69 ? 4.292 0.820 -13.391 1.00 94.69 69 GLY A C 1
ATOM 524 O O . GLY A 1 69 ? 5.111 0.424 -14.215 1.00 94.69 69 GLY A O 1
ATOM 525 N N . TRP A 1 70 ? 2.994 0.939 -13.684 1.00 93.38 70 TRP A N 1
ATOM 526 C CA . TRP A 1 70 ? 2.453 0.651 -15.018 1.00 93.38 70 TRP A CA 1
ATOM 527 C C . TRP A 1 70 ? 2.979 1.606 -16.095 1.00 93.38 70 TRP A C 1
ATOM 529 O O . TRP A 1 70 ? 3.189 1.169 -17.222 1.00 93.38 70 TRP A O 1
ATOM 539 N N . LEU A 1 71 ? 3.214 2.878 -15.752 1.00 92.81 71 LEU A N 1
ATOM 540 C CA . LEU A 1 71 ? 3.800 3.867 -16.665 1.00 92.81 71 LEU A CA 1
ATOM 541 C C . LEU A 1 71 ? 5.306 3.660 -16.882 1.00 92.81 71 LEU A C 1
ATOM 543 O O . LEU A 1 71 ? 5.804 3.957 -17.961 1.00 92.81 71 LEU A O 1
ATOM 547 N N . LEU A 1 72 ? 6.023 3.171 -15.865 1.00 90.62 72 LEU A N 1
ATOM 548 C CA . LEU A 1 72 ? 7.460 2.895 -15.939 1.00 90.62 72 LEU A CA 1
ATOM 549 C C . LEU A 1 72 ? 7.777 1.605 -16.701 1.00 90.62 72 LEU A C 1
ATOM 551 O O . LEU A 1 72 ? 8.856 1.475 -17.273 1.00 90.62 72 LEU A O 1
ATOM 555 N N . ALA A 1 73 ? 6.889 0.618 -16.619 1.00 84.88 73 ALA A N 1
ATOM 556 C CA . ALA A 1 73 ? 7.197 -0.727 -17.060 1.00 84.88 73 ALA A CA 1
ATOM 557 C C . ALA A 1 73 ? 7.363 -0.803 -18.584 1.00 84.88 73 ALA A C 1
ATOM 559 O O . ALA A 1 73 ? 6.434 -0.509 -19.336 1.00 84.88 73 ALA A O 1
ATOM 560 N N . ASP A 1 74 ? 8.534 -1.271 -19.010 1.00 75.19 74 ASP A N 1
ATOM 561 C CA . ASP A 1 74 ? 8.846 -1.528 -20.410 1.00 75.19 74 ASP A CA 1
ATOM 562 C C . ASP A 1 74 ? 7.911 -2.614 -20.971 1.00 75.19 74 ASP A C 1
ATOM 564 O O . ASP A 1 74 ? 7.707 -3.667 -20.356 1.00 75.19 74 ASP A O 1
ATOM 568 N N . GLN A 1 75 ? 7.287 -2.331 -22.114 1.00 67.81 75 GLN A N 1
ATOM 569 C CA . GLN A 1 75 ? 6.399 -3.278 -22.792 1.00 67.81 75 GLN A CA 1
ATOM 570 C C . GLN A 1 75 ? 7.145 -4.165 -23.791 1.00 67.81 75 GLN A C 1
ATOM 572 O O . GLN A 1 75 ? 6.596 -5.181 -24.214 1.00 67.81 75 GLN A O 1
ATOM 577 N N . GLU A 1 76 ? 8.384 -3.818 -24.146 1.00 64.06 76 GLU A N 1
ATOM 578 C CA . GLU A 1 76 ? 9.153 -4.526 -25.173 1.00 64.06 76 GLU A CA 1
ATOM 579 C C . GLU A 1 76 ? 9.890 -5.758 -24.626 1.00 64.06 76 GLU A C 1
ATOM 581 O O . GLU A 1 76 ? 10.225 -6.663 -25.391 1.00 64.06 76 GLU A O 1
ATOM 586 N N . THR A 1 77 ? 10.060 -5.854 -23.300 1.00 64.62 77 THR A N 1
ATOM 587 C CA . THR A 1 77 ? 10.742 -6.978 -22.636 1.00 64.62 77 THR A CA 1
ATOM 588 C C . THR A 1 77 ? 9.820 -7.697 -21.636 1.00 64.62 77 THR A C 1
ATOM 590 O O . THR A 1 77 ? 9.977 -7.549 -20.421 1.00 64.62 77 THR A O 1
ATOM 593 N N . PRO A 1 78 ? 8.823 -8.469 -22.107 1.00 68.88 78 PRO A N 1
ATOM 594 C CA . PRO A 1 78 ? 7.920 -9.196 -21.222 1.00 68.88 78 PRO A CA 1
ATOM 595 C C . PRO A 1 78 ? 8.677 -10.241 -20.393 1.00 68.88 78 PRO A C 1
ATOM 597 O O . PRO A 1 78 ? 9.429 -11.059 -20.924 1.00 68.88 78 PRO A O 1
ATOM 600 N N . SER A 1 79 ? 8.444 -10.241 -19.081 1.00 84.75 79 SER A N 1
ATOM 601 C CA . SER A 1 79 ? 8.933 -11.270 -18.166 1.00 84.75 79 SER A CA 1
ATOM 602 C C . SER A 1 79 ? 7.819 -11.702 -17.216 1.00 84.75 79 SER A C 1
ATOM 604 O O . SER A 1 79 ? 7.003 -10.892 -16.773 1.00 84.75 79 SER A O 1
ATOM 606 N N . SER A 1 80 ? 7.788 -12.992 -16.877 1.00 88.81 80 SER A N 1
ATOM 607 C CA . SER A 1 80 ? 6.810 -13.535 -15.926 1.00 88.81 80 SER A CA 1
ATOM 608 C C . SER A 1 80 ? 6.915 -12.862 -14.554 1.00 88.81 80 SER A C 1
ATOM 610 O O . SER A 1 80 ? 5.897 -12.612 -13.910 1.00 88.81 80 SER A O 1
ATOM 612 N N . ALA A 1 81 ? 8.132 -12.518 -14.123 1.00 90.25 81 ALA A N 1
ATOM 613 C CA . ALA A 1 81 ? 8.385 -11.777 -12.892 1.00 90.25 81 ALA A CA 1
ATOM 614 C C . ALA A 1 81 ? 7.751 -10.375 -12.921 1.00 90.25 81 ALA A C 1
ATOM 616 O O . ALA A 1 81 ? 7.125 -9.967 -11.942 1.00 90.25 81 ALA A O 1
ATOM 617 N N . LEU A 1 82 ? 7.842 -9.655 -14.048 1.00 92.12 82 LEU A N 1
ATOM 618 C CA . LEU A 1 82 ? 7.221 -8.337 -14.201 1.00 92.12 82 LEU A CA 1
ATOM 619 C C . LEU A 1 82 ? 5.695 -8.419 -14.103 1.00 92.12 82 LEU A C 1
ATOM 621 O O . LEU A 1 82 ? 5.080 -7.590 -13.430 1.00 92.12 82 LEU A O 1
ATOM 625 N N . ASP A 1 83 ? 5.082 -9.429 -14.718 1.00 92.94 83 ASP A N 1
ATOM 626 C CA . ASP A 1 83 ? 3.631 -9.618 -14.654 1.00 92.94 83 ASP A CA 1
ATOM 627 C C . ASP A 1 83 ? 3.159 -9.962 -13.240 1.00 92.94 83 ASP A C 1
ATOM 629 O O . ASP A 1 83 ? 2.200 -9.361 -12.744 1.00 92.94 83 ASP A O 1
ATOM 633 N N . TRP A 1 84 ? 3.866 -10.860 -12.547 1.00 94.50 84 TRP A N 1
ATOM 634 C CA . TRP A 1 84 ? 3.596 -11.135 -11.136 1.00 94.50 84 TRP A CA 1
ATOM 635 C C . TRP A 1 84 ? 3.728 -9.875 -10.281 1.00 94.50 84 TRP A C 1
ATOM 637 O O . TRP A 1 84 ? 2.821 -9.564 -9.507 1.00 94.50 84 TRP A O 1
ATOM 647 N N . HIS A 1 85 ? 4.807 -9.109 -10.450 1.00 95.31 85 HIS A N 1
ATOM 648 C CA . HIS A 1 85 ? 5.029 -7.869 -9.708 1.00 95.31 85 HIS A CA 1
ATOM 649 C C . HIS A 1 85 ? 3.905 -6.845 -9.936 1.00 95.31 85 HIS A C 1
ATOM 651 O O . HIS A 1 85 ? 3.363 -6.298 -8.970 1.00 95.31 85 HIS A O 1
ATOM 657 N N . ARG A 1 86 ? 3.488 -6.638 -11.195 1.00 94.69 86 ARG A N 1
ATOM 658 C CA . ARG A 1 86 ? 2.373 -5.743 -11.557 1.00 94.69 86 ARG A CA 1
ATOM 659 C C . ARG A 1 86 ? 1.085 -6.131 -10.834 1.00 94.69 86 ARG A C 1
ATOM 661 O O . ARG A 1 86 ? 0.459 -5.289 -10.183 1.00 94.69 86 ARG A O 1
ATOM 668 N N . TRP A 1 87 ? 0.697 -7.403 -10.912 1.00 96.62 87 TRP A N 1
ATOM 669 C CA . TRP A 1 87 ? -0.559 -7.867 -10.322 1.00 96.62 87 TRP A CA 1
ATOM 670 C C . TRP A 1 87 ? -0.533 -7.898 -8.795 1.00 96.62 87 TRP A C 1
ATOM 672 O O . TRP A 1 87 ? -1.552 -7.595 -8.169 1.00 96.62 87 TRP A O 1
ATOM 682 N N . LEU A 1 88 ? 0.616 -8.173 -8.176 1.00 97.69 88 LEU A N 1
ATOM 683 C CA . LEU A 1 88 ? 0.785 -8.050 -6.724 1.00 97.69 88 LEU A CA 1
ATOM 684 C C . LEU A 1 88 ? 0.700 -6.591 -6.265 1.00 97.69 88 LEU A C 1
ATOM 686 O O . LEU A 1 88 ? 0.068 -6.309 -5.244 1.00 97.69 88 LEU A O 1
ATOM 690 N N . GLY A 1 89 ? 1.262 -5.654 -7.034 1.00 97.75 89 GLY A N 1
ATOM 691 C CA . GLY A 1 89 ? 1.136 -4.217 -6.779 1.00 97.75 89 GLY A CA 1
ATOM 692 C C . GLY A 1 89 ? -0.319 -3.738 -6.831 1.00 97.75 89 GLY A C 1
ATOM 693 O O . GLY A 1 89 ? -0.794 -3.084 -5.900 1.00 97.75 89 GLY A O 1
ATOM 694 N N . VAL A 1 90 ? -1.066 -4.137 -7.867 1.00 98.25 90 VAL A N 1
ATOM 695 C CA . VAL A 1 90 ? -2.507 -3.837 -7.984 1.00 98.25 90 VAL A CA 1
ATOM 696 C C . VAL A 1 90 ? -3.298 -4.484 -6.846 1.00 98.25 90 VAL A C 1
ATOM 698 O O . VAL A 1 90 ? -4.117 -3.822 -6.210 1.00 98.25 90 VAL A O 1
ATOM 701 N N . SER A 1 91 ? -3.022 -5.753 -6.539 1.00 98.44 91 SER A N 1
ATOM 702 C CA . SER A 1 91 ? -3.684 -6.474 -5.446 1.00 98.44 91 SER A CA 1
ATOM 703 C C . SER A 1 91 ? -3.443 -5.793 -4.100 1.00 98.44 91 SER A C 1
ATOM 705 O O . SER A 1 91 ? -4.382 -5.598 -3.333 1.00 98.44 91 SER A O 1
ATOM 707 N N . THR A 1 92 ? -2.212 -5.346 -3.841 1.00 98.62 92 THR A N 1
ATOM 708 C CA . THR A 1 92 ? -1.865 -4.560 -2.650 1.00 98.62 92 THR A CA 1
ATOM 709 C C . THR A 1 92 ? -2.701 -3.286 -2.566 1.00 98.62 92 THR A C 1
ATOM 711 O O . THR A 1 92 ? -3.300 -3.020 -1.527 1.00 98.62 92 THR A O 1
ATOM 714 N N . ALA A 1 93 ? -2.787 -2.512 -3.654 1.00 98.62 93 ALA A N 1
ATOM 715 C CA . ALA A 1 93 ? -3.568 -1.276 -3.680 1.00 98.62 93 ALA A CA 1
ATOM 716 C C . ALA A 1 93 ? -5.060 -1.528 -3.403 1.00 98.62 93 ALA A C 1
ATOM 718 O O . ALA A 1 93 ? -5.668 -0.819 -2.599 1.00 98.62 93 ALA A O 1
ATOM 719 N N . VAL A 1 94 ? -5.636 -2.573 -4.008 1.00 98.69 94 VAL A N 1
ATOM 720 C CA . VAL A 1 94 ? -7.041 -2.958 -3.801 1.00 98.69 94 VAL A CA 1
ATOM 721 C C . VAL A 1 94 ? -7.290 -3.396 -2.358 1.00 98.69 94 VAL A C 1
ATOM 723 O O . VAL A 1 94 ? -8.212 -2.890 -1.718 1.00 98.69 94 VAL A O 1
ATOM 726 N N . ILE A 1 95 ? -6.468 -4.299 -1.814 1.00 98.69 95 ILE A N 1
ATOM 727 C CA . ILE A 1 95 ? -6.648 -4.801 -0.445 1.00 98.69 95 ILE A CA 1
ATOM 728 C C . ILE A 1 95 ? -6.436 -3.671 0.571 1.00 98.69 95 ILE A C 1
ATOM 730 O O . ILE A 1 95 ? -7.223 -3.547 1.513 1.00 98.69 95 ILE A O 1
ATOM 734 N N . ALA A 1 96 ? -5.437 -2.805 0.378 1.00 98.69 96 ALA A N 1
ATOM 735 C CA . ALA A 1 96 ? -5.202 -1.649 1.240 1.00 98.69 96 ALA A CA 1
ATOM 736 C C . ALA A 1 96 ? -6.389 -0.671 1.215 1.00 98.69 96 ALA A C 1
ATOM 738 O O . ALA A 1 96 ? -6.833 -0.215 2.271 1.00 98.69 96 ALA A O 1
ATOM 739 N N . LEU A 1 97 ? -6.960 -0.405 0.034 1.00 98.62 97 LEU A N 1
ATOM 740 C CA . LEU A 1 97 ? -8.144 0.443 -0.117 1.00 98.62 97 LEU A CA 1
ATOM 741 C C . LEU A 1 97 ? -9.372 -0.156 0.584 1.00 98.62 97 LEU A C 1
ATOM 743 O O . LEU A 1 97 ? -10.077 0.552 1.306 1.00 98.62 97 LEU A O 1
ATOM 747 N N . VAL A 1 98 ? -9.605 -1.463 0.426 1.00 98.25 98 VAL A N 1
ATOM 748 C CA . VAL A 1 98 ? -10.671 -2.180 1.144 1.00 98.25 98 VAL A CA 1
ATOM 749 C C . VAL A 1 98 ? -10.443 -2.104 2.654 1.00 98.25 98 VAL A C 1
ATOM 751 O O . VAL A 1 98 ? -11.371 -1.788 3.396 1.00 98.25 98 VAL A O 1
ATOM 754 N N . THR A 1 99 ? -9.209 -2.315 3.115 1.00 98.19 99 THR A N 1
ATOM 755 C CA . THR A 1 99 ? -8.837 -2.241 4.537 1.00 98.19 99 THR A CA 1
ATOM 756 C C . THR A 1 99 ? -9.111 -0.846 5.109 1.00 98.19 99 THR A C 1
ATOM 758 O O . THR A 1 99 ? -9.748 -0.724 6.158 1.00 98.19 99 THR A O 1
ATOM 761 N N . ALA A 1 100 ? -8.720 0.214 4.392 1.00 98.19 100 ALA A N 1
ATOM 762 C CA . ALA A 1 100 ? -9.026 1.597 4.755 1.00 98.19 100 ALA A CA 1
ATOM 763 C C . ALA A 1 100 ? -10.542 1.848 4.813 1.00 98.19 100 ALA A C 1
ATOM 765 O O . ALA A 1 100 ? -11.038 2.435 5.775 1.00 98.19 100 ALA A O 1
ATOM 766 N N . GLY A 1 101 ? -11.292 1.363 3.819 1.00 97.31 101 GLY A N 1
ATOM 767 C CA . GLY A 1 101 ? -12.750 1.482 3.763 1.00 97.31 101 GLY A CA 1
ATOM 768 C C . GLY A 1 101 ? -13.452 0.795 4.936 1.00 97.31 101 GLY A C 1
ATOM 769 O O . GLY A 1 101 ? -14.340 1.388 5.552 1.00 97.31 101 GLY A O 1
ATOM 770 N N . VAL A 1 102 ? -13.019 -0.418 5.297 1.00 96.31 102 VAL A N 1
ATOM 771 C CA . VAL A 1 102 ? -13.519 -1.142 6.477 1.00 96.31 102 VAL A CA 1
ATOM 772 C C . VAL A 1 102 ? -13.200 -0.367 7.754 1.00 96.31 102 VAL A C 1
ATOM 774 O O . VAL A 1 102 ? -14.096 -0.152 8.567 1.00 96.31 102 VAL A O 1
ATOM 777 N N . GLY A 1 103 ? -11.965 0.116 7.917 1.00 95.94 103 GLY A N 1
ATOM 778 C CA . GLY A 1 103 ? -11.580 0.915 9.082 1.00 95.94 103 GLY A CA 1
ATOM 779 C C . GLY A 1 103 ? -12.403 2.201 9.213 1.00 95.94 103 GLY A C 1
ATOM 780 O O . GLY A 1 103 ? -12.938 2.487 10.281 1.00 95.94 103 GLY A O 1
ATOM 781 N N . LEU A 1 104 ? -12.607 2.932 8.115 1.00 96.31 104 LEU A N 1
ATOM 782 C CA . LEU A 1 104 ? -13.462 4.125 8.084 1.00 96.31 104 LEU A CA 1
ATOM 783 C C . LEU A 1 104 ? -14.935 3.805 8.384 1.00 96.31 104 LEU A C 1
ATOM 785 O O . LEU A 1 104 ? -15.623 4.612 9.013 1.00 96.31 104 LEU A O 1
ATOM 789 N N . ALA A 1 105 ? -15.435 2.645 7.954 1.00 94.62 105 ALA A N 1
ATOM 790 C CA . ALA A 1 105 ? -16.780 2.190 8.292 1.00 94.62 105 ALA A CA 1
ATOM 791 C C . ALA A 1 105 ? -16.925 1.916 9.801 1.00 94.62 105 ALA A C 1
ATOM 793 O O . ALA A 1 105 ? -17.941 2.314 10.375 1.00 94.62 105 ALA A O 1
ATOM 794 N N . MET A 1 106 ? -15.899 1.337 10.445 1.00 93.19 106 MET A N 1
ATOM 795 C CA . MET A 1 106 ? -15.855 1.142 11.905 1.00 93.19 106 MET A CA 1
ATOM 796 C C . MET A 1 106 ? -15.922 2.469 12.660 1.00 93.19 106 MET A C 1
ATOM 798 O O . MET A 1 106 ? -16.753 2.609 13.551 1.00 93.19 106 MET A O 1
ATOM 802 N N . VAL A 1 107 ? -15.113 3.462 12.263 1.00 93.38 107 VAL A N 1
ATOM 803 C CA . VAL A 1 107 ? -15.120 4.811 12.875 1.00 93.38 107 VAL A CA 1
ATOM 804 C C . VAL A 1 107 ? -16.512 5.448 12.804 1.00 93.38 107 VAL A C 1
ATOM 806 O O . VAL A 1 107 ? -16.942 6.132 13.726 1.00 93.38 107 VAL A O 1
ATOM 809 N N . LYS A 1 108 ? -17.240 5.209 11.707 1.00 93.31 108 LYS A N 1
ATOM 810 C CA . LYS A 1 108 ? -18.603 5.721 11.490 1.00 93.31 108 LYS A CA 1
ATOM 811 C C . LYS A 1 108 ? -19.695 4.892 12.180 1.00 93.31 108 LYS A C 1
ATOM 813 O O . LYS A 1 108 ? -20.871 5.141 11.928 1.00 93.31 108 LYS A O 1
ATOM 818 N N . GLY A 1 109 ? -19.336 3.887 12.982 1.00 88.94 109 GLY A N 1
ATOM 819 C CA . GLY A 1 109 ? -20.289 3.010 13.666 1.00 88.94 109 GLY A CA 1
ATOM 820 C C . GLY A 1 109 ? -21.127 2.138 12.724 1.00 88.94 109 GLY A C 1
ATOM 821 O O . GLY A 1 109 ? -22.195 1.667 13.112 1.00 88.94 109 GLY A O 1
ATOM 822 N N . ARG A 1 110 ? -20.688 1.937 11.473 1.00 89.38 110 ARG A N 1
ATOM 823 C CA . ARG A 1 110 ? -21.386 1.052 10.530 1.00 89.38 110 ARG A CA 1
ATOM 824 C C . ARG A 1 110 ? -21.142 -0.404 10.907 1.00 89.38 110 ARG A C 1
ATOM 826 O O . ARG A 1 110 ? -20.081 -0.750 11.422 1.00 89.38 110 ARG A O 1
ATOM 833 N N . TRP A 1 111 ? -22.107 -1.267 10.596 1.00 85.50 111 TRP A N 1
ATOM 834 C CA . TRP A 1 111 ? -21.923 -2.700 10.787 1.00 85.50 111 TRP A CA 1
ATOM 835 C C . TRP A 1 111 ? -20.819 -3.216 9.865 1.00 85.50 111 TRP A C 1
ATOM 837 O O . TRP A 1 111 ? -20.895 -3.087 8.643 1.00 85.50 111 TRP A O 1
ATOM 847 N N . VAL A 1 112 ? -19.801 -3.814 10.471 1.00 86.88 112 VAL A N 1
ATOM 848 C CA . VAL A 1 112 ? -18.738 -4.551 9.796 1.00 86.88 112 VAL A CA 1
ATOM 849 C C . VAL A 1 112 ? -18.366 -5.763 10.647 1.00 86.88 112 VAL A C 1
ATOM 851 O O . VAL A 1 112 ? -18.490 -5.715 11.876 1.00 86.88 112 VAL A O 1
ATOM 854 N N . PRO A 1 113 ? -17.899 -6.861 10.030 1.00 86.38 113 PRO A N 1
ATOM 855 C CA . PRO A 1 113 ? -17.442 -8.024 10.774 1.00 86.38 113 PRO A CA 1
ATOM 856 C C . PRO A 1 113 ? -16.354 -7.641 11.782 1.00 86.38 113 PRO A C 1
ATOM 858 O O . PRO A 1 113 ? -15.406 -6.936 11.434 1.00 86.38 113 PRO A O 1
ATOM 861 N N . ARG A 1 114 ? -16.449 -8.162 13.014 1.00 76.50 114 ARG A N 1
ATOM 862 C CA . ARG A 1 114 ? -15.565 -7.812 14.145 1.00 76.50 114 ARG A CA 1
ATOM 863 C C . ARG A 1 114 ? -14.069 -7.875 13.809 1.00 76.50 114 ARG A C 1
ATOM 865 O O . ARG A 1 114 ? -13.304 -7.047 14.286 1.00 76.50 114 ARG A O 1
ATOM 872 N N . ASN A 1 115 ? -13.671 -8.843 12.984 1.00 88.12 115 ASN A N 1
ATOM 873 C CA . ASN A 1 115 ? -12.280 -9.065 12.582 1.00 88.12 115 ASN A CA 1
ATOM 874 C C . ASN A 1 115 ? -12.003 -8.685 11.119 1.00 88.12 115 ASN A C 1
ATOM 876 O O . ASN A 1 115 ? -10.899 -8.925 10.641 1.00 88.12 115 ASN A O 1
ATOM 880 N N . GLY A 1 116 ? -12.975 -8.107 10.402 1.00 91.75 116 GLY A N 1
ATOM 881 C CA . GLY A 1 116 ? -12.860 -7.836 8.965 1.00 91.75 116 GLY A CA 1
ATOM 882 C C . GLY A 1 116 ? -11.659 -6.954 8.628 1.00 91.75 116 GLY A C 1
ATOM 883 O O . GLY A 1 116 ? -10.922 -7.252 7.695 1.00 91.75 116 GLY A O 1
ATOM 884 N N . TYR A 1 117 ? -11.406 -5.932 9.451 1.00 96.00 117 TYR A N 1
ATOM 885 C CA . TYR A 1 117 ? -10.245 -5.057 9.302 1.00 96.00 117 TYR A CA 1
ATOM 886 C C . TYR A 1 117 ? -8.915 -5.814 9.451 1.00 96.00 117 TYR A C 1
ATOM 888 O O . TYR A 1 117 ? -8.047 -5.712 8.589 1.00 96.00 117 TYR A O 1
ATOM 896 N N . ARG A 1 118 ? -8.774 -6.619 10.515 1.00 95.44 118 ARG A N 1
ATOM 897 C CA . ARG A 1 118 ? -7.554 -7.399 10.785 1.00 95.44 118 ARG A CA 1
ATOM 898 C C . ARG A 1 118 ? -7.274 -8.409 9.687 1.00 95.44 118 ARG A C 1
ATOM 900 O O . ARG A 1 118 ? -6.143 -8.515 9.239 1.00 95.44 118 ARG A O 1
ATOM 907 N N . VAL A 1 119 ? -8.307 -9.124 9.243 1.00 96.25 119 VAL A N 1
ATOM 908 C CA . VAL A 1 119 ? -8.185 -10.099 8.153 1.00 96.25 119 VAL A CA 1
ATOM 909 C C . VAL A 1 119 ? -7.714 -9.406 6.878 1.00 96.25 119 VAL A C 1
ATOM 911 O O . VAL A 1 119 ? -6.745 -9.856 6.280 1.00 96.25 119 VAL A O 1
ATOM 914 N N . ALA A 1 120 ? -8.334 -8.288 6.491 1.00 97.44 120 ALA A N 1
ATOM 915 C CA . ALA A 1 120 ? -7.929 -7.553 5.296 1.00 97.44 120 ALA A CA 1
ATOM 916 C C . ALA A 1 120 ? -6.477 -7.041 5.392 1.00 97.44 120 ALA A C 1
ATOM 918 O O . ALA A 1 120 ? -5.693 -7.243 4.466 1.00 97.44 120 ALA A O 1
ATOM 919 N N . LEU A 1 121 ? -6.082 -6.474 6.538 1.00 97.94 121 LEU A N 1
ATOM 920 C CA . LEU A 1 121 ? -4.721 -5.977 6.753 1.00 97.94 121 LEU A CA 1
ATOM 921 C C . LEU A 1 121 ? -3.673 -7.103 6.753 1.00 97.94 121 LEU A C 1
ATOM 923 O O . LEU A 1 121 ? -2.632 -6.977 6.108 1.00 97.94 121 LEU A O 1
ATOM 927 N N . PHE A 1 122 ? -3.949 -8.221 7.428 1.00 98.00 122 PHE A N 1
ATOM 928 C CA . PHE A 1 122 ? -3.043 -9.374 7.472 1.00 98.00 122 PHE A CA 1
ATOM 929 C C . PHE A 1 122 ? -2.981 -10.146 6.154 1.00 98.00 122 PHE A C 1
ATOM 931 O O . PHE A 1 122 ? -2.001 -10.846 5.927 1.00 98.00 122 PHE A O 1
ATOM 938 N N . LEU A 1 123 ? -3.970 -9.998 5.269 1.00 98.12 123 LEU A N 1
ATOM 939 C CA . LEU A 1 123 ? -3.859 -10.435 3.876 1.00 98.12 123 LEU A CA 1
ATOM 940 C C . LEU A 1 123 ? -3.037 -9.451 3.034 1.00 98.12 123 LEU A C 1
ATOM 942 O O . LEU A 1 123 ? -2.273 -9.873 2.172 1.00 98.12 123 LEU A O 1
ATOM 946 N N . CYS A 1 124 ? -3.155 -8.146 3.292 1.00 98.50 124 CYS A N 1
ATOM 947 C CA . CYS A 1 124 ? -2.426 -7.115 2.553 1.00 98.50 124 CYS A CA 1
ATOM 948 C C . CYS A 1 124 ? -0.906 -7.228 2.727 1.00 98.50 124 CYS A C 1
ATOM 950 O O . CYS A 1 124 ? -0.161 -7.072 1.762 1.00 98.50 124 CYS A O 1
ATOM 952 N N . VAL A 1 125 ? -0.447 -7.480 3.956 1.00 98.44 125 VAL A N 1
ATOM 953 C CA . VAL A 1 125 ? 0.982 -7.472 4.313 1.00 98.44 125 VAL A CA 1
ATOM 954 C C . VAL A 1 125 ? 1.801 -8.523 3.545 1.00 98.44 125 VAL A C 1
ATOM 956 O O . VAL A 1 125 ? 2.807 -8.140 2.949 1.00 98.44 125 VAL A O 1
ATOM 959 N N . PRO A 1 126 ? 1.403 -9.808 3.478 1.00 98.38 126 PRO A N 1
ATOM 960 C CA . PRO A 1 126 ? 2.116 -10.805 2.681 1.00 98.38 126 PRO A CA 1
ATOM 961 C C . PRO A 1 126 ? 2.124 -10.489 1.183 1.00 98.38 126 PRO A C 1
ATOM 963 O O . PRO A 1 126 ? 3.153 -10.660 0.539 1.00 98.38 126 PRO A O 1
ATOM 966 N N . VAL A 1 127 ? 1.010 -9.994 0.630 1.00 98.44 127 VAL A N 1
ATOM 967 C CA . VAL A 1 127 ? 0.915 -9.628 -0.797 1.00 98.44 127 VAL A CA 1
ATOM 968 C C . VAL A 1 127 ? 1.878 -8.486 -1.129 1.00 98.44 127 VAL A C 1
ATOM 970 O O . VAL A 1 127 ? 2.624 -8.575 -2.104 1.00 98.44 127 VAL A O 1
ATOM 973 N N . LEU A 1 128 ? 1.913 -7.455 -0.282 1.00 98.19 128 LEU A N 1
ATOM 974 C CA . LEU A 1 128 ? 2.866 -6.350 -0.375 1.00 98.19 128 LEU A CA 1
ATOM 975 C C . LEU A 1 128 ? 4.314 -6.856 -0.288 1.00 98.19 128 LEU A C 1
ATOM 977 O O . LEU A 1 128 ? 5.144 -6.481 -1.114 1.00 98.19 128 LEU A O 1
ATOM 981 N N . ALA A 1 129 ? 4.624 -7.688 0.712 1.00 97.19 129 ALA A N 1
ATOM 982 C CA . ALA A 1 129 ? 5.975 -8.195 0.942 1.00 97.19 129 ALA A CA 1
ATOM 983 C C . ALA A 1 129 ? 6.470 -9.044 -0.236 1.00 97.19 129 ALA A C 1
ATOM 985 O O . ALA A 1 129 ? 7.596 -8.859 -0.696 1.00 97.19 129 ALA A O 1
ATOM 986 N N . TRP A 1 130 ? 5.610 -9.916 -0.768 1.00 97.00 130 TRP A N 1
ATOM 987 C CA . TRP A 1 130 ? 5.919 -10.731 -1.939 1.00 97.00 130 TRP A CA 1
ATOM 988 C C . TRP A 1 130 ? 6.118 -9.871 -3.194 1.00 97.00 130 TRP A C 1
ATOM 990 O O . TRP A 1 130 ? 7.089 -10.052 -3.923 1.00 97.00 130 TRP A O 1
ATOM 1000 N N . GLY A 1 131 ? 5.265 -8.861 -3.403 1.00 96.25 131 GLY A N 1
ATOM 1001 C CA . GLY A 1 131 ? 5.454 -7.880 -4.475 1.00 96.25 131 GLY A CA 1
ATOM 1002 C C . GLY A 1 131 ? 6.788 -7.133 -4.362 1.00 96.25 131 GLY A C 1
ATOM 1003 O O . GLY A 1 131 ? 7.475 -6.955 -5.368 1.00 96.25 131 GLY A O 1
ATOM 1004 N N . GLY A 1 132 ? 7.185 -6.749 -3.146 1.00 94.75 132 GLY A N 1
ATOM 1005 C CA . GLY A 1 132 ? 8.477 -6.118 -2.868 1.00 94.75 132 GLY A CA 1
ATOM 1006 C C . GLY A 1 132 ? 9.673 -7.036 -3.132 1.00 94.75 132 GLY A C 1
ATOM 1007 O O . GLY A 1 132 ? 10.659 -6.580 -3.707 1.00 94.75 132 GLY A O 1
ATOM 1008 N N . HIS A 1 133 ? 9.571 -8.320 -2.778 1.00 94.25 133 HIS A N 1
ATOM 1009 C CA . HIS A 1 133 ? 10.594 -9.328 -3.071 1.00 94.25 133 HIS A CA 1
ATOM 1010 C C . HIS A 1 133 ? 10.842 -9.452 -4.582 1.00 94.25 133 HIS A C 1
ATOM 1012 O O . HIS A 1 133 ? 11.963 -9.206 -5.026 1.00 94.25 133 HIS A O 1
ATOM 1018 N N . ILE A 1 134 ? 9.788 -9.679 -5.376 1.00 94.19 134 ILE A N 1
ATOM 1019 C CA . ILE A 1 134 ? 9.901 -9.758 -6.845 1.00 94.19 134 ILE A CA 1
ATOM 1020 C C . ILE A 1 134 ? 10.394 -8.426 -7.434 1.00 94.19 134 ILE A C 1
ATOM 1022 O O . ILE A 1 134 ? 11.212 -8.408 -8.349 1.00 94.19 134 ILE A O 1
ATOM 1026 N N . GLY A 1 135 ? 9.951 -7.286 -6.890 1.00 92.38 135 GLY A N 1
ATOM 1027 C CA . GLY A 1 135 ? 10.449 -5.970 -7.309 1.00 92.38 135 GLY A CA 1
ATOM 1028 C C . GLY A 1 135 ? 11.958 -5.800 -7.090 1.00 92.38 135 GLY A C 1
ATOM 1029 O O . GLY A 1 135 ? 12.638 -5.165 -7.898 1.00 92.38 135 GLY A O 1
ATOM 1030 N N . GLY A 1 136 ? 12.496 -6.401 -6.026 1.00 91.31 136 GLY A N 1
ATOM 1031 C CA . GLY A 1 136 ? 13.932 -6.477 -5.770 1.00 91.31 136 GLY A CA 1
ATOM 1032 C C . GLY A 1 136 ? 14.663 -7.330 -6.805 1.00 91.31 136 GLY A C 1
ATOM 1033 O O . GLY A 1 136 ? 15.679 -6.884 -7.338 1.00 91.31 136 GLY A O 1
ATOM 1034 N N . GLU A 1 137 ? 14.128 -8.503 -7.140 1.00 91.44 137 GLU A N 1
ATOM 1035 C CA . GLU A 1 137 ? 14.699 -9.380 -8.174 1.00 91.44 137 GLU A CA 1
ATOM 1036 C C . GLU A 1 137 ? 14.716 -8.711 -9.551 1.00 91.44 137 GLU A C 1
ATOM 1038 O O . GLU A 1 137 ? 15.737 -8.730 -10.233 1.00 91.44 137 GLU A O 1
ATOM 1043 N N . LEU A 1 138 ? 13.646 -8.002 -9.926 1.00 90.62 138 LEU A N 1
ATOM 1044 C CA . LEU A 1 138 ? 13.601 -7.240 -11.181 1.00 90.62 138 LEU A CA 1
ATOM 1045 C C . LEU A 1 138 ? 14.706 -6.177 -11.271 1.00 90.62 138 LEU A C 1
ATOM 1047 O O . LEU A 1 138 ? 15.157 -5.841 -12.366 1.00 90.62 138 LEU A O 1
ATOM 1051 N N . LYS A 1 139 ? 15.142 -5.625 -10.131 1.00 89.75 139 LYS A N 1
ATOM 1052 C CA . LYS A 1 139 ? 16.178 -4.588 -10.091 1.00 89.75 139 LYS A CA 1
ATOM 1053 C C . LYS A 1 139 ? 17.596 -5.149 -9.985 1.00 89.75 139 LYS A C 1
ATOM 1055 O O . LYS A 1 139 ? 18.510 -4.574 -10.578 1.00 89.75 139 LYS A O 1
ATOM 1060 N N . TRP A 1 140 ? 17.783 -6.206 -9.200 1.00 89.31 140 TRP A N 1
ATOM 1061 C CA . TRP A 1 140 ? 19.100 -6.718 -8.803 1.00 89.31 140 TRP A CA 1
ATOM 1062 C C . TRP A 1 140 ? 19.436 -8.103 -9.37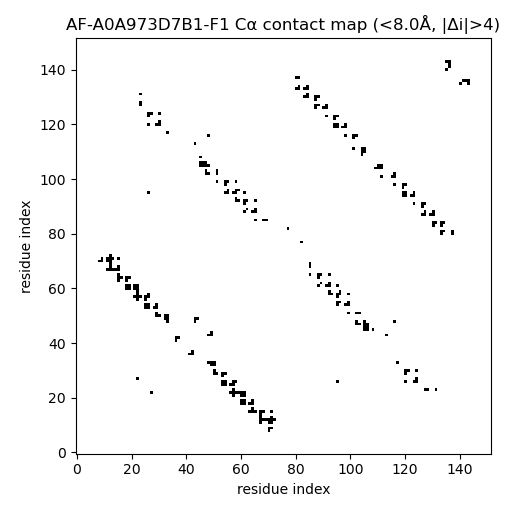9 1.00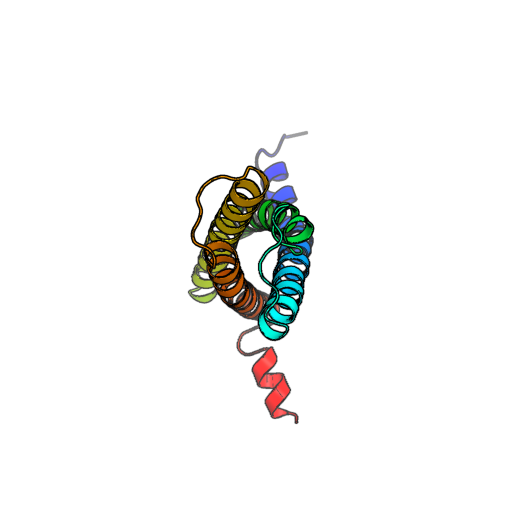 89.31 140 TRP A C 1
ATOM 1064 O O . TRP A 1 140 ? 20.558 -8.580 -9.204 1.00 89.31 140 TRP A O 1
ATOM 1074 N N . GLY A 1 141 ? 18.501 -8.712 -10.106 1.00 88.75 141 GLY A N 1
ATOM 1075 C CA . GLY A 1 141 ? 18.597 -10.042 -10.700 1.00 88.75 141 GLY A CA 1
ATOM 1076 C C . GLY A 1 141 ? 17.968 -11.136 -9.834 1.00 88.75 141 GLY A C 1
ATOM 1077 O O . GLY A 1 141 ? 17.850 -11.001 -8.616 1.00 88.75 141 GLY A O 1
ATOM 1078 N N . ASP A 1 142 ? 17.601 -12.241 -10.480 1.00 87.12 142 ASP A N 1
ATOM 1079 C CA . ASP A 1 142 ? 16.937 -13.386 -9.847 1.00 87.12 142 ASP A CA 1
ATOM 1080 C C . ASP A 1 142 ? 17.731 -13.944 -8.664 1.00 87.12 142 ASP A C 1
ATOM 1082 O O . ASP A 1 142 ? 18.967 -14.075 -8.722 1.00 87.12 142 ASP A O 1
ATOM 1086 N N . GLY A 1 143 ? 17.016 -14.316 -7.601 1.00 85.12 143 GLY A N 1
ATOM 1087 C CA . GLY A 1 143 ? 17.612 -14.939 -6.428 1.00 85.12 143 GLY A CA 1
ATOM 1088 C C . GLY A 1 143 ? 18.538 -14.006 -5.644 1.00 85.12 143 GLY A C 1
ATOM 1089 O O . GLY A 1 143 ? 19.496 -14.473 -5.025 1.00 85.12 143 GLY A O 1
ATOM 1090 N N . TYR A 1 144 ? 18.363 -12.681 -5.743 1.00 87.69 144 TYR A N 1
ATOM 1091 C CA . TYR A 1 144 ? 19.282 -11.711 -5.134 1.00 87.69 144 TYR A CA 1
ATOM 1092 C C . TYR A 1 144 ? 19.444 -11.917 -3.620 1.00 87.69 144 TYR A C 1
ATOM 1094 O O . TYR A 1 144 ? 20.559 -11.840 -3.100 1.00 87.69 144 TYR A O 1
ATOM 1102 N N . ILE A 1 145 ? 18.344 -12.198 -2.917 1.00 84.31 145 ILE A N 1
ATOM 1103 C CA . ILE A 1 145 ? 18.341 -12.407 -1.464 1.00 84.31 145 ILE A CA 1
ATOM 1104 C C . ILE A 1 145 ? 18.892 -13.803 -1.129 1.00 84.31 145 ILE A C 1
ATOM 1106 O O . ILE A 1 145 ? 19.715 -13.953 -0.226 1.00 84.31 145 ILE A O 1
ATOM 1110 N N . GLU A 1 146 ? 18.490 -14.807 -1.899 1.00 88.56 146 GLU A N 1
ATOM 1111 C CA . GLU A 1 146 ? 18.829 -16.226 -1.779 1.00 88.56 146 GLU A CA 1
ATOM 1112 C C . GLU A 1 146 ? 20.338 -16.442 -1.913 1.00 88.56 146 GLU A C 1
ATOM 1114 O O . GLU A 1 146 ? 20.960 -17.070 -1.056 1.00 88.56 146 GLU A O 1
ATOM 1119 N N . LYS A 1 147 ? 20.956 -15.810 -2.917 1.00 87.88 147 LYS A N 1
ATOM 1120 C CA . LYS A 1 147 ? 22.416 -15.803 -3.120 1.00 87.88 147 LYS A CA 1
ATOM 1121 C C . LYS A 1 147 ? 23.179 -15.184 -1.946 1.00 87.88 147 LYS A C 1
ATOM 1123 O O . LYS A 1 147 ? 24.373 -15.431 -1.779 1.00 87.88 147 LYS A O 1
ATOM 1128 N N . GLY A 1 148 ? 22.527 -14.338 -1.148 1.00 85.06 148 GLY A N 1
ATOM 1129 C CA . GLY A 1 148 ? 23.091 -13.810 0.091 1.00 85.06 148 GLY A CA 1
ATOM 1130 C C . GLY A 1 148 ? 23.194 -14.875 1.183 1.00 85.06 148 GLY A C 1
ATOM 1131 O O . GLY A 1 148 ? 24.201 -14.921 1.887 1.00 85.06 148 GLY A O 1
ATOM 1132 N N . PHE A 1 149 ? 22.194 -15.753 1.288 1.00 85.12 149 PHE A N 1
ATOM 1133 C CA . PHE A 1 149 ? 22.167 -16.834 2.276 1.00 85.12 149 PHE A CA 1
ATOM 1134 C C . PHE A 1 149 ? 23.194 -17.929 1.996 1.00 85.12 149 PHE A C 1
ATOM 1136 O O . PHE A 1 149 ? 23.710 -18.508 2.938 1.00 85.12 149 PHE A O 1
ATOM 1143 N N . GLU A 1 150 ? 23.564 -18.165 0.736 1.00 88.31 150 GLU A N 1
ATOM 1144 C CA . GLU A 1 150 ? 24.626 -19.125 0.380 1.00 88.31 150 GLU A CA 1
ATOM 1145 C C . GLU A 1 150 ? 26.009 -18.757 0.952 1.00 88.31 150 GLU A C 1
ATOM 1147 O O . GLU A 1 150 ? 26.923 -19.580 0.954 1.00 88.31 150 GLU A O 1
ATOM 1152 N N . LYS A 1 151 ? 26.185 -17.512 1.413 1.00 79.31 151 LYS A N 1
ATOM 1153 C CA . LYS A 1 151 ? 27.441 -17.011 1.992 1.00 79.31 151 LYS A CA 1
ATOM 1154 C C . LYS A 1 151 ? 27.508 -17.123 3.518 1.00 79.31 151 LYS A C 1
ATOM 1156 O O . LYS A 1 151 ? 28.546 -16.765 4.078 1.00 79.31 151 LYS A O 1
ATOM 1161 N N . VAL A 1 152 ? 26.421 -17.530 4.173 1.00 74.44 152 VAL A N 1
ATOM 1162 C CA . VAL A 1 152 ? 26.294 -17.653 5.636 1.00 74.44 152 VAL A CA 1
ATOM 1163 C C . VAL A 1 152 ? 26.261 -19.125 6.010 1.00 74.44 152 VAL A C 1
ATOM 1165 O O . VAL A 1 152 ? 27.012 -19.490 6.940 1.00 74.44 152 VAL A O 1
#

pLDDT: mean 92.0, std 7.8, range [56.06, 98.69]

Secondary structure (DSSP, 8-state):
----TTHHHHHHHHTHHHHTHHHHHHHHHHHHHHHHHHHTTPPPPTT--TTHHHHHHHHHHHHHHHHHHHHHS-SSS--HHHHHHHHHHHHHHHHHHHHHHHHHHHHTT----TTHHHHHHHHHHHHHHHHHHHHHHHHH-TTTTHHHHTT-

Nearest PDB structures (foldseek):
  3atp-assembly1_B  TM=3.861E-01  e=2.035E+00  Escherichia coli str. K-12 substr. W3110
  3jbk-assembly1_M  TM=4.470E-01  e=6.110E+00  Homo sapiens
  5l0d-assembly1_A  TM=3.155E-01  e=9.580E+00  Homo sapiens

Sequence (152 aa):
MSFDPYAIPDLIGRFHPFLLHFPIGLLLWAGIVELIEAIRRQPIPANGPVSLPMVIPGACFAILAATSGWLLADQETPSSALDWHRWLGVSTAVIALVTAGVGLAMVKGRWVPRNGYRVALFLCVPVLAWGGHIGGELKWGDGYIEKGFEKV